Protein AF-A0A200PP79-F1 (afdb_monomer_lite)

Secondary structure (DSSP, 8-state):
-EEEEETTTTEEEEE----EEEEE-TTS-EE--------BPPSSHHHHHHHHHHHHT-HHHHHHHHHHHHHHHHHHHTTSPTT----S-SS-----SSBS-------EE-TTS-EEEE---SEEEEETTEEEE-------TT--GGGG--

InterPro domains:
  IPR005801 ADC synthase [G3DSA:3.60.120.10] (1-102)
  IPR005801 ADC synthase [G3DSA:3.60.120.10] (103-150)
  IPR005801 ADC synthase [SSF56322] (5-150)
  IPR015890 Chorismate-utilising enzyme, C-terminal [PF00425] (10-102)
  IPR015890 Chorismate-utilising enzyme, C-terminal [PF00425] (103-150)
  IPR019999 Anthranilate synthase component I-like [PR00095] (53-66)
  IPR019999 Anthranilate synthase component I-like [PR00095] (67-80)
  IPR019999 Anthranilate synthase component I-like [PTHR11236] (1-103)

Radius of gyration: 17.95 Å; chains: 1; bounding box: 46×33×44 Å

Organism: Macleaya cordata (NCBI:txid56857)

pLDDT: mean 75.06, std 14.21, range [24.73, 91.56]

Structure (mmCIF, N/CA/C/O backbone):
data_AF-A0A200PP79-F1
#
_entry.id   AF-A0A200PP79-F1
#
loop_
_atom_site.group_PDB
_atom_site.id
_atom_site.type_symbol
_atom_site.label_atom_id
_atom_site.label_alt_id
_atom_site.label_comp_id
_atom_site.label_asym_id
_atom_site.label_entity_id
_atom_site.label_seq_id
_atom_site.pdbx_PDB_ins_code
_atom_site.Cartn_x
_atom_site.Cartn_y
_atom_site.Cartn_z
_atom_site.occupancy
_atom_site.B_iso_or_equiv
_atom_site.auth_seq_id
_atom_site.auth_comp_id
_atom_site.auth_asym_id
_atom_site.auth_atom_id
_atom_site.pdbx_PDB_model_num
ATOM 1 N N . MET A 1 1 ? -1.989 12.685 5.104 1.00 63.94 1 MET A N 1
ATOM 2 C CA . MET A 1 1 ? -1.568 13.026 6.479 1.00 63.94 1 MET A CA 1
ATOM 3 C C . MET A 1 1 ? -2.817 13.225 7.320 1.00 63.94 1 MET A C 1
ATOM 5 O O . MET A 1 1 ? -3.717 13.929 6.878 1.00 63.94 1 MET A O 1
ATOM 9 N N . LEU A 1 2 ? -2.884 12.566 8.473 1.00 68.56 2 LEU A N 1
ATOM 10 C CA . LEU A 1 2 ? -4.012 12.539 9.401 1.00 68.56 2 LEU A CA 1
ATOM 11 C C . LEU A 1 2 ? -3.521 12.968 10.786 1.00 68.56 2 LEU A C 1
ATOM 13 O O . LEU A 1 2 ? -2.497 12.473 11.252 1.00 68.56 2 LEU A O 1
ATOM 17 N N . TRP A 1 3 ? -4.276 13.849 11.439 1.00 76.38 3 TRP A N 1
ATOM 18 C CA . TRP A 1 3 ? -4.086 14.228 12.836 1.00 76.38 3 TRP A CA 1
ATOM 19 C C . TRP A 1 3 ? -5.416 14.082 13.573 1.00 76.38 3 TRP A C 1
ATOM 21 O O . TRP A 1 3 ? -6.392 14.745 13.220 1.00 76.38 3 TRP A O 1
ATOM 31 N N . LEU A 1 4 ? -5.459 13.211 14.578 1.00 71.50 4 LEU A N 1
ATOM 32 C CA . LEU A 1 4 ? -6.608 13.025 15.462 1.00 71.50 4 LEU A CA 1
ATOM 33 C C . LEU A 1 4 ? -6.195 13.373 16.887 1.00 71.50 4 LEU A C 1
ATOM 35 O O . LEU A 1 4 ? -5.144 12.935 17.349 1.00 71.50 4 LEU A O 1
ATOM 39 N N . ASN A 1 5 ? -7.026 14.145 17.582 1.00 75.12 5 ASN A N 1
ATOM 40 C CA . ASN A 1 5 ? -6.795 14.511 18.973 1.00 75.12 5 ASN A CA 1
ATOM 41 C C . ASN A 1 5 ? -8.042 14.200 19.805 1.00 75.12 5 ASN A C 1
ATOM 43 O O . ASN A 1 5 ? -9.132 14.704 19.525 1.00 75.12 5 ASN A O 1
ATOM 47 N N . PHE A 1 6 ? -7.855 13.359 20.815 1.00 77.19 6 PHE A N 1
ATOM 48 C CA . PHE A 1 6 ? -8.856 12.917 21.772 1.00 77.19 6 PHE A CA 1
ATOM 49 C C . PHE A 1 6 ? -8.513 13.533 23.133 1.00 77.19 6 PHE A C 1
ATOM 51 O O . PHE A 1 6 ? -7.805 12.954 23.960 1.00 77.19 6 PHE A O 1
ATOM 58 N N . PHE A 1 7 ? -8.970 14.772 23.332 1.00 74.44 7 PHE A N 1
ATOM 59 C CA . PHE A 1 7 ? -8.581 15.604 24.475 1.00 74.44 7 PHE A CA 1
ATOM 60 C C . PHE A 1 7 ? -8.990 15.034 25.838 1.00 74.44 7 PHE A C 1
ATOM 62 O O . PHE A 1 7 ? -8.343 15.343 26.834 1.00 74.44 7 PHE A O 1
ATOM 69 N N . LYS A 1 8 ? -10.065 14.239 25.918 1.00 77.31 8 LYS A N 1
ATOM 70 C CA . LYS A 1 8 ? -10.509 13.652 27.194 1.00 77.31 8 LYS A CA 1
ATOM 71 C C . LYS A 1 8 ? -9.633 12.474 27.613 1.00 77.31 8 LYS A C 1
ATOM 73 O O . LYS A 1 8 ? -9.516 12.195 28.799 1.00 77.31 8 LYS A O 1
ATOM 78 N N . GLU A 1 9 ? -9.025 11.816 26.638 1.00 77.38 9 GLU A N 1
ATOM 79 C CA . GLU A 1 9 ? -8.231 10.604 26.778 1.00 77.38 9 GLU A CA 1
ATOM 80 C C . GLU A 1 9 ? -6.717 10.888 26.750 1.00 77.38 9 GLU A C 1
ATOM 82 O O . GLU A 1 9 ? -5.928 9.953 26.793 1.00 77.38 9 GLU A O 1
ATOM 87 N N . ASN A 1 10 ? -6.288 12.159 26.657 1.00 81.75 10 ASN A N 1
ATOM 88 C CA . ASN A 1 10 ? -4.879 12.550 26.470 1.00 81.75 10 ASN A CA 1
ATOM 89 C C . ASN A 1 10 ? -4.178 11.764 25.342 1.00 81.75 10 ASN A C 1
ATOM 91 O O . ASN A 1 10 ? -3.006 11.397 25.454 1.00 81.75 10 ASN A O 1
ATOM 95 N N . LEU A 1 11 ? -4.907 11.516 24.249 1.00 67.81 11 LEU A N 1
ATOM 96 C CA . LEU A 1 11 ? -4.458 10.717 23.113 1.00 67.81 11 LEU A CA 1
ATOM 97 C C . LEU A 1 11 ? -4.376 11.585 21.854 1.00 67.81 11 LEU A C 1
ATOM 99 O O . LEU A 1 11 ? -5.335 12.252 21.468 1.00 67.81 11 LEU A O 1
ATOM 103 N N . SER A 1 12 ? -3.234 11.555 21.175 1.00 78.75 12 SER A N 1
ATOM 104 C CA . SER A 1 12 ? -3.039 12.175 19.862 1.00 78.75 12 SER A CA 1
ATOM 105 C C . SER A 1 12 ? -2.443 11.170 18.885 1.00 78.75 12 SER A C 1
ATOM 107 O O . SER A 1 12 ? -1.504 10.451 19.213 1.00 78.75 12 SER A O 1
ATOM 109 N N . ILE A 1 13 ? -2.982 11.123 17.671 1.00 70.69 13 ILE A N 1
ATOM 110 C CA . ILE A 1 13 ? -2.538 10.218 16.611 1.00 70.69 13 ILE A CA 1
ATOM 111 C C . ILE A 1 13 ? -2.140 11.059 15.405 1.00 70.69 13 ILE A C 1
ATOM 113 O O . ILE A 1 13 ? -2.965 11.788 14.853 1.00 70.69 13 ILE A O 1
ATOM 117 N N . CYS A 1 14 ? -0.889 10.923 14.973 1.00 78.06 14 CYS A N 1
ATOM 118 C CA . CYS A 1 14 ? -0.383 11.505 13.737 1.00 78.06 14 CYS A CA 1
ATOM 119 C C . CYS A 1 14 ? -0.014 10.377 12.775 1.00 78.06 14 CYS A C 1
ATOM 121 O O . CYS A 1 14 ? 0.878 9.586 13.070 1.00 78.06 14 CYS A O 1
ATOM 123 N N . CYS A 1 15 ? -0.690 10.286 11.632 1.00 72.25 15 CYS A N 1
ATOM 124 C CA . CYS A 1 15 ? -0.473 9.235 10.642 1.00 72.25 15 CYS A CA 1
ATOM 125 C C . CYS A 1 15 ? -0.136 9.840 9.276 1.00 72.25 15 CYS A C 1
ATOM 127 O O . CYS A 1 15 ? -0.850 10.703 8.756 1.00 72.25 15 CYS A O 1
ATOM 129 N N . SER A 1 16 ? 0.944 9.360 8.663 1.00 78.50 16 SER A N 1
ATOM 130 C CA . SER A 1 16 ? 1.304 9.688 7.283 1.00 78.50 16 SER A CA 1
ATOM 131 C C . SER A 1 16 ? 1.390 8.416 6.445 1.00 78.50 16 SER A C 1
ATOM 133 O O . SER A 1 16 ? 2.463 8.008 5.998 1.00 78.50 16 SER A O 1
ATOM 135 N N . SER A 1 17 ? 0.242 7.757 6.279 1.00 75.00 17 SER A N 1
ATOM 136 C CA . SER A 1 17 ? 0.143 6.554 5.459 1.00 75.00 17 SER A CA 1
ATOM 137 C C . SER A 1 17 ? 0.023 6.898 3.974 1.00 75.00 17 SER A C 1
ATOM 139 O O . SER A 1 17 ? -0.899 7.636 3.604 1.00 75.00 17 SER A O 1
ATOM 141 N N . PRO A 1 18 ? 0.917 6.361 3.123 1.00 72.50 18 PRO A N 1
ATOM 142 C CA . PRO A 1 18 ? 0.726 6.409 1.684 1.00 72.50 18 PRO A CA 1
ATOM 143 C C . PRO A 1 18 ? -0.339 5.407 1.215 1.00 72.50 18 PRO A C 1
ATOM 145 O O . PRO A 1 18 ? -1.051 5.643 0.246 1.00 72.50 18 PRO A O 1
ATOM 148 N N . GLU A 1 19 ? -0.531 4.311 1.943 1.00 75.44 19 GLU A N 1
ATOM 149 C CA . GLU A 1 19 ? -1.304 3.176 1.459 1.00 75.44 19 GLU A CA 1
ATOM 150 C C . GLU A 1 19 ? -2.809 3.350 1.707 1.00 75.44 19 GLU A C 1
ATOM 152 O O . GLU A 1 19 ? -3.294 3.425 2.845 1.00 75.44 19 GLU A O 1
ATOM 157 N N . ARG A 1 20 ? -3.575 3.425 0.611 1.00 79.25 20 ARG A N 1
ATOM 158 C CA . ARG A 1 20 ? -5.039 3.360 0.651 1.00 79.25 20 ARG A CA 1
ATOM 159 C C . ARG A 1 20 ? -5.452 1.916 0.905 1.00 79.25 20 ARG A C 1
ATOM 161 O O . ARG A 1 20 ? -5.165 1.038 0.099 1.00 79.25 20 ARG A O 1
ATOM 168 N N . PHE A 1 21 ? -6.193 1.706 1.987 1.00 80.69 21 PHE A N 1
ATOM 169 C CA . PHE A 1 21 ? -6.754 0.408 2.320 1.00 80.69 21 PHE A CA 1
ATOM 170 C C . PHE A 1 21 ? -7.969 0.103 1.442 1.00 80.69 21 PHE A C 1
ATOM 172 O O . PHE A 1 21 ? -7.914 -0.800 0.613 1.00 80.69 21 PHE A O 1
ATOM 179 N N . LEU A 1 22 ? -9.045 0.885 1.573 1.00 81.69 22 LEU A N 1
ATOM 180 C CA . LEU A 1 22 ? -10.283 0.692 0.818 1.00 81.69 22 LEU A CA 1
ATOM 181 C C . LEU A 1 22 ? -10.983 2.024 0.562 1.00 81.69 22 LEU A C 1
ATOM 183 O O . LEU A 1 22 ? -11.078 2.854 1.460 1.00 81.69 22 LEU A O 1
ATOM 187 N N . ARG A 1 23 ? -11.551 2.200 -0.629 1.00 83.06 23 ARG A N 1
ATOM 188 C CA . ARG A 1 23 ? -12.410 3.336 -0.967 1.00 83.06 23 ARG A CA 1
ATOM 189 C C . ARG A 1 23 ? -13.691 2.849 -1.622 1.00 83.06 23 ARG A C 1
ATOM 191 O O . ARG A 1 23 ? -13.625 2.192 -2.650 1.00 83.06 23 ARG A O 1
ATOM 198 N N . LEU A 1 24 ? -14.832 3.226 -1.059 1.00 80.31 24 LEU A N 1
ATOM 199 C CA . LEU A 1 24 ? -16.156 3.045 -1.640 1.00 80.31 24 LEU A CA 1
ATOM 200 C C . LEU A 1 24 ? -16.699 4.403 -2.080 1.00 80.31 24 LEU A C 1
ATOM 202 O O . LEU A 1 24 ? -16.872 5.307 -1.256 1.00 80.31 24 LEU A O 1
ATOM 206 N N . ASP A 1 25 ? -16.952 4.559 -3.375 1.00 82.12 25 ASP A N 1
ATOM 207 C CA . ASP A 1 25 ? -17.524 5.788 -3.919 1.00 82.12 25 ASP A CA 1
ATOM 208 C C . ASP A 1 25 ? -19.062 5.762 -4.006 1.00 82.12 25 ASP A C 1
ATOM 210 O O . ASP A 1 25 ? -19.722 4.776 -3.683 1.00 82.12 25 ASP A O 1
ATOM 214 N N . ARG A 1 26 ? -19.656 6.884 -4.440 1.00 77.88 26 ARG A N 1
ATOM 215 C CA . ARG A 1 26 ? -21.121 7.040 -4.531 1.00 77.88 26 ARG A CA 1
ATOM 216 C C . ARG A 1 26 ? -21.771 6.164 -5.601 1.00 77.88 26 ARG A C 1
ATOM 218 O O . ARG A 1 26 ? -22.988 6.024 -5.586 1.00 77.88 26 ARG A O 1
ATOM 225 N N . SER A 1 27 ? -20.991 5.646 -6.548 1.00 83.19 27 SER A N 1
ATOM 226 C CA . SER A 1 27 ? -21.477 4.730 -7.580 1.00 83.19 27 SER A CA 1
ATOM 227 C C . SER A 1 27 ? -21.484 3.273 -7.113 1.00 83.19 27 SER A C 1
ATOM 229 O O . SER A 1 27 ? -21.962 2.411 -7.842 1.00 83.19 27 SER A O 1
ATOM 231 N N . GLY A 1 28 ? -21.004 3.007 -5.891 1.00 76.44 28 GLY A N 1
ATOM 232 C CA . GLY A 1 28 ? -20.899 1.663 -5.334 1.00 76.44 28 GLY A CA 1
ATOM 233 C C . GLY A 1 28 ? -19.616 0.938 -5.739 1.00 76.44 28 GLY A C 1
ATOM 234 O O . GLY A 1 28 ? -19.499 -0.261 -5.503 1.00 76.44 28 GLY A O 1
ATOM 235 N N . VAL A 1 29 ? -18.645 1.639 -6.336 1.00 82.25 29 VAL A N 1
ATOM 236 C CA . VAL A 1 29 ? -17.366 1.040 -6.728 1.00 82.25 29 VAL A CA 1
ATOM 237 C C . VAL A 1 29 ? -16.431 1.005 -5.524 1.00 82.25 29 VAL A C 1
ATOM 239 O O . VAL A 1 29 ? -16.119 2.044 -4.935 1.00 82.25 29 VAL A O 1
ATOM 242 N N . LEU A 1 30 ? -15.982 -0.204 -5.177 1.00 82.19 30 LEU A N 1
ATOM 243 C CA . LEU A 1 30 ? -15.003 -0.469 -4.128 1.00 82.19 30 LEU A CA 1
ATOM 244 C C . LEU A 1 30 ? -13.606 -0.650 -4.744 1.00 82.19 30 LEU A C 1
ATOM 246 O O . LEU A 1 30 ? -13.401 -1.517 -5.590 1.00 82.19 30 LEU A O 1
ATOM 250 N N . GLU A 1 31 ? -12.639 0.156 -4.310 1.00 85.62 31 GLU A N 1
ATOM 251 C CA . GLU A 1 31 ? -11.244 0.125 -4.761 1.00 85.62 31 GLU A CA 1
ATOM 252 C C . GLU A 1 31 ? -10.300 -0.167 -3.584 1.00 85.62 31 GLU A C 1
ATOM 254 O O . GLU A 1 31 ? -10.419 0.445 -2.523 1.00 85.62 31 GLU A O 1
ATOM 259 N N . ALA A 1 32 ? -9.315 -1.040 -3.803 1.00 84.44 32 ALA A N 1
ATOM 260 C CA . ALA A 1 32 ? -8.145 -1.223 -2.943 1.00 84.44 32 ALA A CA 1
ATOM 261 C C . ALA A 1 32 ? -6.871 -0.950 -3.756 1.00 84.44 32 ALA A C 1
ATOM 263 O O . ALA A 1 32 ? -6.827 -1.249 -4.952 1.00 84.44 32 ALA A O 1
ATOM 264 N N . LYS A 1 33 ? -5.832 -0.396 -3.123 1.00 84.69 33 LYS A N 1
ATOM 265 C CA . LYS A 1 33 ? -4.533 -0.149 -3.768 1.00 84.69 33 LYS A CA 1
ATOM 266 C C . LYS A 1 33 ? -3.392 -0.617 -2.861 1.00 84.69 33 LYS A C 1
ATOM 268 O O . LYS A 1 33 ? -2.783 0.223 -2.197 1.00 84.69 33 LYS A O 1
ATOM 273 N N . PRO A 1 34 ? -3.130 -1.937 -2.798 1.00 82.00 34 PRO A N 1
ATOM 274 C CA . PRO A 1 34 ? -2.023 -2.450 -2.003 1.00 82.00 34 PRO A CA 1
ATOM 275 C C . PRO A 1 34 ? -0.690 -1.936 -2.547 1.00 82.00 34 PRO A C 1
ATOM 277 O O . PRO A 1 34 ? -0.498 -1.868 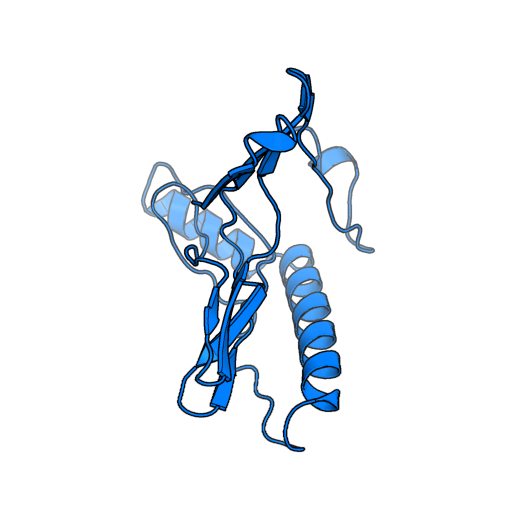-3.762 1.00 82.00 34 PRO A O 1
ATOM 280 N N . ILE A 1 35 ? 0.241 -1.618 -1.650 1.00 83.00 35 ILE A N 1
ATOM 281 C CA . ILE A 1 35 ? 1.586 -1.162 -2.010 1.00 83.00 35 ILE A CA 1
ATOM 282 C C . ILE A 1 35 ? 2.602 -2.197 -1.525 1.00 83.00 35 ILE A C 1
ATOM 284 O O . ILE A 1 35 ? 2.719 -2.472 -0.330 1.00 83.00 35 ILE A O 1
ATOM 288 N N . LYS A 1 36 ? 3.372 -2.762 -2.460 1.00 82.94 36 LYS A N 1
ATOM 289 C CA . LYS A 1 36 ? 4.531 -3.616 -2.171 1.00 82.94 36 LYS A CA 1
ATOM 290 C C . LYS A 1 36 ? 5.653 -3.360 -3.157 1.00 82.94 36 LYS A C 1
ATOM 292 O O . LYS A 1 36 ? 5.386 -3.130 -4.332 1.00 82.94 36 LYS A O 1
ATOM 297 N N . GLY A 1 37 ? 6.875 -3.393 -2.632 1.00 78.12 37 GLY A N 1
ATOM 298 C CA . GLY A 1 37 ? 8.054 -2.858 -3.290 1.00 78.12 37 GLY A CA 1
ATOM 299 C C . GLY A 1 37 ? 8.134 -1.338 -3.155 1.00 78.12 37 GLY A C 1
ATOM 300 O O . GLY A 1 37 ? 7.191 -0.607 -3.450 1.00 78.12 37 GLY A O 1
ATOM 301 N N . THR A 1 38 ? 9.250 -0.833 -2.641 1.00 82.50 38 THR A N 1
ATOM 302 C CA . THR A 1 38 ? 9.517 0.607 -2.552 1.00 82.50 38 THR A CA 1
ATOM 303 C C . THR A 1 38 ? 11.002 0.825 -2.758 1.00 82.50 38 THR A C 1
ATOM 305 O O . TH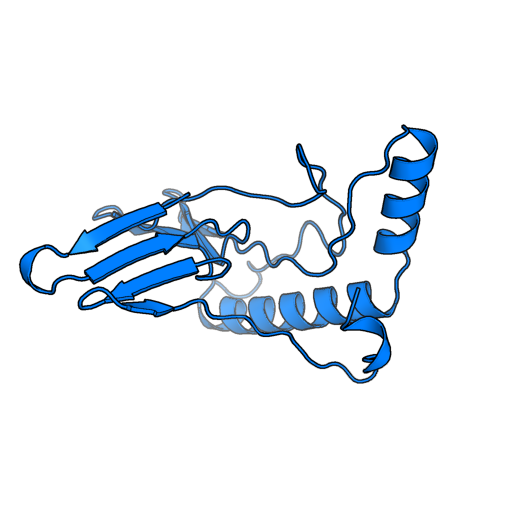R A 1 38 ? 11.814 0.198 -2.085 1.00 82.50 38 THR A O 1
ATOM 308 N N . ILE A 1 39 ? 11.348 1.730 -3.667 1.00 83.00 39 ILE A N 1
ATOM 309 C CA . ILE A 1 39 ? 12.728 2.131 -3.923 1.00 83.00 39 ILE A CA 1
ATOM 310 C C . ILE A 1 39 ? 12.824 3.658 -3.881 1.00 83.00 39 ILE A C 1
ATOM 312 O O . ILE A 1 39 ? 11.862 4.359 -4.218 1.00 83.00 39 ILE A O 1
ATOM 316 N N . ALA A 1 40 ? 13.955 4.175 -3.400 1.00 84.38 40 ALA A N 1
ATOM 317 C CA . ALA A 1 40 ? 14.214 5.611 -3.386 1.00 84.38 40 ALA A CA 1
ATOM 318 C C . ALA A 1 40 ? 14.279 6.166 -4.819 1.00 84.38 40 ALA A C 1
ATOM 320 O O . ALA A 1 40 ? 14.605 5.438 -5.756 1.00 84.38 40 ALA A O 1
ATOM 321 N N . CYS A 1 41 ? 13.971 7.453 -4.992 1.00 84.69 41 CYS A N 1
ATOM 322 C CA . CYS A 1 41 ? 14.194 8.119 -6.276 1.00 84.69 41 CYS A CA 1
ATOM 323 C C . CYS A 1 41 ? 15.697 8.306 -6.521 1.00 84.69 41 CYS A C 1
ATOM 325 O O . CYS A 1 41 ? 16.450 8.581 -5.583 1.00 84.69 41 CYS A O 1
ATOM 327 N N . GLY A 1 42 ? 16.116 8.203 -7.782 1.00 83.06 42 GLY A N 1
ATOM 328 C CA . GLY A 1 42 ? 17.500 8.470 -8.174 1.00 83.06 42 GLY A CA 1
ATOM 329 C C . GLY A 1 42 ? 17.846 9.956 -8.077 1.00 83.06 42 GLY A C 1
ATOM 330 O O . GLY A 1 42 ? 16.987 10.824 -8.243 1.00 83.06 42 GLY A O 1
ATOM 331 N N . SER A 1 43 ? 19.123 10.270 -7.858 1.00 86.75 43 SER A N 1
ATOM 332 C CA . SER A 1 43 ? 19.621 11.654 -7.867 1.00 86.75 43 SER A CA 1
ATOM 333 C C . SER A 1 43 ? 19.707 12.222 -9.287 1.00 86.75 43 SER A C 1
ATOM 335 O O . SER A 1 43 ? 19.752 13.438 -9.482 1.00 86.75 43 SER A O 1
ATOM 337 N N . THR A 1 44 ? 19.731 11.347 -10.295 1.00 90.94 44 THR A N 1
ATOM 338 C CA . THR A 1 44 ? 19.727 11.698 -11.720 1.00 90.94 44 THR A CA 1
ATOM 339 C C . THR A 1 44 ? 18.613 10.962 -12.459 1.00 90.94 44 THR A C 1
ATOM 341 O O . THR A 1 44 ? 18.182 9.896 -12.032 1.00 90.94 44 THR A O 1
ATOM 344 N N . SER A 1 45 ? 18.176 11.487 -13.609 1.00 89.00 45 SER A N 1
ATOM 345 C CA . SER A 1 45 ? 17.150 10.828 -14.437 1.00 89.00 45 SER A CA 1
ATOM 346 C C . SER A 1 45 ? 17.538 9.404 -14.850 1.00 89.00 45 SER A C 1
ATOM 348 O O . SER A 1 45 ? 16.676 8.540 -14.933 1.00 89.00 45 SER A O 1
ATOM 350 N N . VAL A 1 46 ? 18.827 9.164 -15.109 1.00 91.56 46 VAL A N 1
ATOM 351 C CA . VAL A 1 46 ? 19.334 7.849 -15.532 1.00 91.56 46 VAL A CA 1
ATOM 352 C C . VAL A 1 46 ? 19.303 6.860 -14.371 1.00 91.56 46 VAL A C 1
ATOM 354 O O . VAL A 1 46 ? 18.859 5.728 -14.526 1.00 91.56 46 VAL A O 1
ATOM 357 N N . GLU A 1 47 ? 19.750 7.300 -13.197 1.00 89.75 47 GLU A N 1
ATOM 358 C CA . GLU A 1 47 ? 19.700 6.500 -11.974 1.00 89.75 47 GLU A CA 1
ATOM 359 C C . GLU A 1 47 ? 18.251 6.194 -11.568 1.00 89.75 47 GLU A C 1
ATOM 361 O O . GLU A 1 47 ? 17.939 5.066 -11.204 1.00 89.75 47 GLU A O 1
ATOM 366 N N . ASP A 1 48 ? 17.342 7.163 -11.699 1.00 87.81 48 ASP A N 1
ATOM 367 C CA . ASP A 1 48 ? 15.923 6.981 -11.385 1.00 87.81 48 ASP A CA 1
ATOM 368 C C . ASP A 1 48 ? 15.261 5.918 -12.275 1.00 87.81 48 ASP A C 1
ATOM 370 O O . ASP A 1 48 ? 14.517 5.067 -11.788 1.00 87.81 48 ASP A O 1
ATOM 374 N N . GLU A 1 49 ? 15.566 5.920 -13.577 1.00 88.38 49 GLU A N 1
ATOM 375 C CA . GLU A 1 49 ? 15.100 4.884 -14.505 1.00 88.38 49 GLU A CA 1
ATOM 376 C C . GLU A 1 49 ? 15.678 3.504 -14.171 1.00 88.38 49 GLU A C 1
ATOM 378 O O . GLU A 1 49 ? 14.951 2.509 -14.206 1.00 88.38 49 GLU A O 1
ATOM 383 N N . GLN A 1 50 ? 16.956 3.431 -13.791 1.00 89.50 50 GLN A N 1
ATOM 384 C CA . GLN A 1 50 ? 17.585 2.176 -13.372 1.00 89.50 50 GLN A CA 1
ATOM 385 C C . GLN A 1 50 ? 16.937 1.607 -12.107 1.00 89.50 50 GLN A C 1
ATOM 387 O O . GLN A 1 50 ? 16.624 0.417 -12.070 1.00 89.50 50 GLN A O 1
ATOM 392 N N . LEU A 1 51 ? 16.673 2.446 -11.102 1.00 87.56 51 LEU A N 1
ATOM 393 C CA . LEU A 1 51 ? 16.014 2.040 -9.859 1.00 87.56 51 LEU A CA 1
ATOM 394 C C . LEU A 1 51 ? 14.572 1.575 -10.110 1.00 87.56 51 LEU A C 1
ATOM 396 O O . LEU A 1 51 ? 14.142 0.561 -9.557 1.00 87.56 51 LEU A O 1
ATOM 400 N N . LYS A 1 52 ? 13.830 2.245 -11.001 1.00 86.50 52 LYS A N 1
ATOM 401 C CA . LYS A 1 52 ? 12.490 1.790 -11.416 1.00 86.50 52 LYS A CA 1
ATOM 402 C C . LYS A 1 52 ? 12.527 0.420 -12.077 1.00 86.50 52 LYS A C 1
ATOM 404 O O . LYS A 1 52 ? 11.727 -0.437 -11.714 1.00 86.50 52 LYS A O 1
ATOM 409 N N . LEU A 1 53 ? 13.450 0.204 -13.015 1.00 87.25 53 LEU A N 1
ATOM 410 C CA . LEU A 1 53 ? 13.611 -1.088 -13.686 1.00 87.25 53 LEU A CA 1
ATOM 411 C C . LEU A 1 53 ? 14.025 -2.181 -12.699 1.00 87.25 53 LEU A C 1
ATOM 413 O O . LEU A 1 53 ? 13.500 -3.291 -12.763 1.00 87.25 53 LEU A O 1
ATOM 417 N N . GLN A 1 54 ? 14.912 -1.865 -11.754 1.00 88.50 54 GLN A N 1
ATOM 418 C CA . GLN A 1 54 ? 15.301 -2.785 -10.690 1.00 88.50 54 GLN A CA 1
ATOM 419 C C . GLN A 1 54 ? 14.090 -3.213 -9.856 1.00 88.50 54 GLN A C 1
ATOM 421 O O . GLN A 1 54 ? 13.896 -4.408 -9.642 1.00 88.50 54 GLN A O 1
ATOM 426 N N . LEU A 1 55 ? 13.256 -2.262 -9.423 1.00 87.44 55 LEU A N 1
ATOM 427 C CA . LEU A 1 55 ? 12.042 -2.567 -8.668 1.00 87.44 55 LEU A CA 1
ATOM 428 C C . LEU A 1 55 ? 11.044 -3.375 -9.507 1.00 87.44 55 LEU A C 1
ATOM 430 O O . LEU A 1 55 ? 10.488 -4.362 -9.034 1.00 87.44 55 LEU A O 1
ATOM 434 N N . GLN A 1 56 ? 10.853 -2.989 -10.769 1.00 87.50 56 GLN A N 1
ATOM 435 C CA . GLN A 1 56 ? 9.926 -3.650 -11.683 1.00 87.50 56 GLN A CA 1
ATOM 436 C C . GLN A 1 56 ? 10.311 -5.109 -11.959 1.00 87.50 56 GLN A C 1
ATOM 438 O O . GLN A 1 56 ? 9.423 -5.936 -12.152 1.00 87.50 56 GLN A O 1
ATOM 443 N N . HIS A 1 57 ? 11.607 -5.432 -11.979 1.00 87.88 57 HIS A N 1
ATOM 444 C CA . HIS A 1 57 ? 12.127 -6.774 -12.261 1.00 87.88 57 HIS A CA 1
ATOM 445 C C . HIS A 1 57 ? 12.546 -7.563 -11.012 1.00 87.88 57 HIS A C 1
ATOM 447 O O . HIS 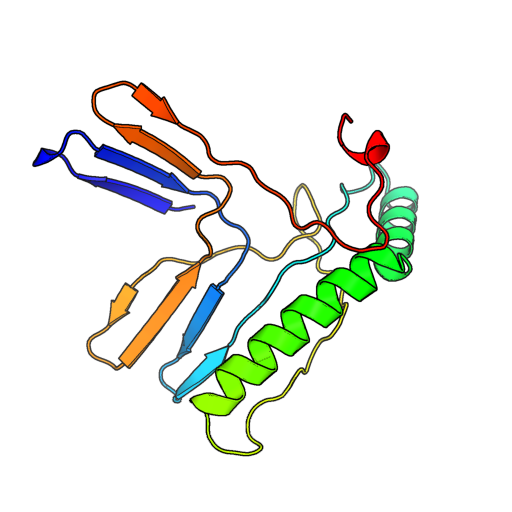A 1 57 ? 13.069 -8.670 -11.136 1.00 87.88 57 HIS A O 1
ATOM 453 N N . SER A 1 58 ? 12.312 -7.029 -9.813 1.00 88.56 58 SER A N 1
ATOM 454 C CA . SER A 1 58 ? 12.598 -7.734 -8.566 1.00 88.56 58 SER A CA 1
ATOM 455 C C . SER A 1 58 ? 11.601 -8.873 -8.349 1.00 88.56 58 SER A C 1
ATOM 457 O O . SER A 1 58 ? 10.427 -8.644 -8.061 1.00 88.56 58 SER A O 1
ATOM 459 N N . GLU A 1 59 ? 12.073 -10.120 -8.441 1.00 88.31 59 GLU A N 1
ATOM 460 C CA . GLU A 1 59 ? 11.242 -11.312 -8.202 1.00 88.31 59 GLU A CA 1
ATOM 461 C C . GLU A 1 59 ? 10.620 -11.311 -6.798 1.00 88.31 59 GLU A C 1
ATOM 463 O O . GLU A 1 59 ? 9.476 -11.727 -6.618 1.00 88.31 59 GLU A O 1
ATOM 468 N N . LYS A 1 60 ? 11.357 -10.807 -5.799 1.00 85.25 60 LYS A N 1
ATOM 469 C CA . LYS A 1 60 ? 10.881 -10.679 -4.418 1.00 85.25 60 LYS A CA 1
ATOM 470 C C . LYS A 1 60 ? 9.707 -9.705 -4.331 1.00 85.25 60 LYS A C 1
ATOM 472 O O . LYS A 1 60 ? 8.663 -10.066 -3.793 1.00 85.25 60 LYS A O 1
ATOM 477 N N . ASP A 1 61 ? 9.857 -8.503 -4.886 1.00 85.25 61 ASP A N 1
ATOM 478 C CA . ASP A 1 61 ? 8.819 -7.468 -4.819 1.00 85.25 61 ASP A CA 1
ATOM 479 C C . ASP A 1 61 ? 7.588 -7.844 -5.652 1.00 85.25 61 ASP A C 1
ATOM 481 O O . ASP A 1 61 ? 6.455 -7.640 -5.212 1.00 85.25 61 ASP A O 1
ATOM 485 N N . GLN A 1 62 ? 7.789 -8.474 -6.814 1.00 85.50 62 GLN A N 1
ATOM 486 C CA . GLN A 1 62 ? 6.702 -9.039 -7.614 1.00 85.50 62 GLN A CA 1
ATOM 487 C C . GLN A 1 62 ? 5.940 -10.123 -6.841 1.00 85.50 62 GLN A C 1
ATOM 489 O O . GLN A 1 62 ? 4.708 -10.102 -6.818 1.00 85.50 62 GLN A O 1
ATOM 494 N N . ALA A 1 63 ? 6.643 -11.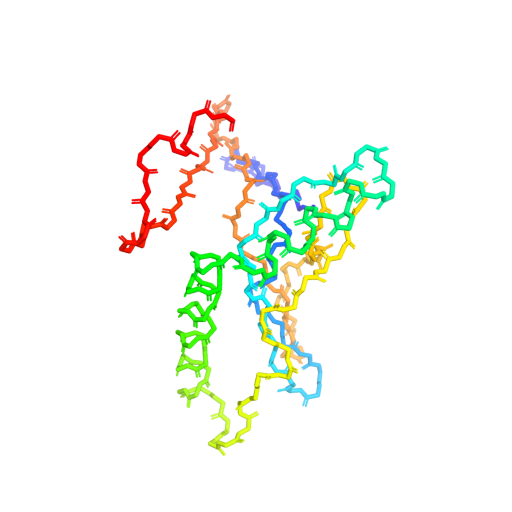045 -6.174 1.00 82.69 63 ALA A N 1
ATOM 495 C CA . ALA A 1 63 ? 6.012 -12.093 -5.375 1.00 82.69 63 ALA A CA 1
ATOM 496 C C . ALA A 1 63 ? 5.218 -11.517 -4.191 1.00 82.69 63 ALA A C 1
ATOM 498 O O . ALA A 1 63 ? 4.090 -11.942 -3.938 1.00 82.69 63 ALA A O 1
ATOM 499 N N . GLU A 1 64 ? 5.766 -10.520 -3.493 1.00 83.06 64 GLU A N 1
ATOM 500 C CA . GLU A 1 64 ? 5.067 -9.822 -2.410 1.00 83.06 64 GLU A CA 1
ATOM 501 C C . GLU A 1 64 ? 3.819 -9.079 -2.906 1.00 83.06 64 GLU A C 1
ATOM 503 O O . GLU A 1 64 ? 2.760 -9.174 -2.279 1.00 83.06 64 GLU A O 1
ATOM 508 N N . ASN A 1 65 ? 3.923 -8.368 -4.035 1.00 87.88 65 ASN A N 1
ATOM 509 C CA . ASN A 1 65 ? 2.801 -7.656 -4.644 1.00 87.88 65 ASN A CA 1
ATOM 510 C C . ASN A 1 65 ? 1.696 -8.623 -5.085 1.00 87.88 65 ASN A C 1
ATOM 512 O O . ASN A 1 65 ? 0.529 -8.411 -4.759 1.00 87.88 65 ASN A O 1
ATOM 516 N N . LEU A 1 66 ? 2.059 -9.717 -5.756 1.00 83.81 66 LEU A N 1
ATOM 517 C CA . LEU A 1 66 ? 1.102 -10.731 -6.188 1.00 83.81 66 LEU A CA 1
ATOM 518 C C . LEU A 1 66 ? 0.372 -11.355 -4.997 1.00 83.81 66 LEU A C 1
ATOM 520 O O . LEU A 1 66 ? -0.853 -11.434 -5.003 1.00 83.81 66 LEU A O 1
ATOM 524 N N . MET A 1 67 ? 1.110 -11.731 -3.949 1.00 85.00 67 MET A N 1
ATOM 525 C CA . MET A 1 67 ? 0.538 -12.347 -2.752 1.00 85.00 67 MET A CA 1
ATOM 526 C C . MET A 1 67 ? -0.521 -11.452 -2.095 1.00 85.00 67 MET A C 1
ATOM 528 O O . MET A 1 67 ? -1.599 -11.932 -1.738 1.00 85.00 67 MET A O 1
ATOM 532 N N . ILE A 1 68 ? -0.238 -10.153 -1.929 1.00 81.75 68 ILE A N 1
ATOM 533 C CA . ILE A 1 68 ? -1.191 -9.240 -1.285 1.00 81.75 68 ILE A CA 1
ATOM 534 C C . ILE A 1 68 ? -2.384 -8.918 -2.194 1.00 81.75 68 ILE A C 1
ATOM 536 O O . ILE A 1 68 ? -3.511 -8.812 -1.708 1.00 81.75 68 ILE A O 1
ATOM 540 N N . VAL A 1 69 ? -2.167 -8.817 -3.510 1.00 83.94 69 VAL A N 1
ATOM 541 C CA . VAL A 1 69 ? -3.243 -8.617 -4.490 1.00 83.94 69 VAL A CA 1
ATOM 542 C C . VAL A 1 69 ? -4.186 -9.817 -4.510 1.00 83.94 69 VAL A C 1
ATOM 544 O O . VAL A 1 69 ? -5.402 -9.628 -4.492 1.00 83.94 69 VAL A O 1
ATOM 547 N N . ASP A 1 70 ? -3.656 -11.040 -4.491 1.00 85.31 70 ASP A N 1
ATOM 548 C CA . ASP A 1 70 ? -4.469 -12.257 -4.464 1.00 85.31 70 ASP A CA 1
ATOM 549 C C . ASP A 1 70 ? -5.281 -12.377 -3.170 1.00 85.31 70 ASP A C 1
ATOM 551 O O . ASP A 1 70 ? -6.467 -12.721 -3.218 1.00 85.31 70 ASP A O 1
ATOM 555 N N . LEU A 1 71 ? -4.688 -12.032 -2.021 1.00 85.50 71 LEU A N 1
ATOM 556 C CA . LEU A 1 71 ? -5.396 -12.006 -0.738 1.00 85.50 71 LEU A CA 1
ATOM 557 C C . LEU A 1 71 ? -6.568 -11.018 -0.772 1.00 85.50 71 LEU A C 1
ATOM 559 O O . LEU A 1 71 ? -7.699 -11.388 -0.453 1.00 85.50 71 LEU A O 1
ATOM 563 N N . LEU A 1 72 ? -6.324 -9.789 -1.233 1.00 82.44 72 LEU A N 1
ATOM 564 C CA . LEU A 1 72 ? -7.369 -8.773 -1.347 1.00 82.44 72 LEU A CA 1
ATOM 565 C C . LEU A 1 72 ? -8.445 -9.167 -2.357 1.00 82.44 72 LEU A C 1
ATOM 567 O O . LEU A 1 72 ? -9.630 -8.995 -2.084 1.00 82.44 72 LEU A O 1
ATOM 571 N N . ARG A 1 73 ? -8.070 -9.740 -3.504 1.00 83.81 73 ARG A N 1
ATOM 572 C CA . ARG A 1 73 ? -9.031 -10.232 -4.497 1.00 83.81 73 ARG A CA 1
ATOM 573 C C . ARG A 1 73 ? -9.938 -11.309 -3.905 1.00 83.81 73 ARG A C 1
ATOM 575 O O . ARG A 1 73 ? -11.143 -11.279 -4.150 1.00 83.81 73 ARG A O 1
ATOM 582 N N . ASN A 1 74 ? -9.379 -12.250 -3.146 1.00 80.44 74 ASN A N 1
ATOM 583 C CA . ASN A 1 74 ? -10.156 -13.281 -2.463 1.00 80.44 74 ASN A CA 1
ATOM 584 C C . ASN A 1 74 ? -11.134 -12.671 -1.449 1.00 80.44 74 ASN A C 1
ATOM 586 O O . ASN A 1 74 ? -12.305 -13.047 -1.430 1.00 80.44 74 ASN A O 1
ATOM 590 N N . ASP A 1 75 ? -10.676 -11.718 -0.639 1.00 79.19 75 ASP A N 1
ATOM 591 C CA . ASP A 1 75 ? -11.511 -11.088 0.383 1.00 79.19 75 ASP A CA 1
ATOM 592 C C . ASP A 1 75 ? -12.633 -10.247 -0.238 1.00 79.19 75 ASP A C 1
ATOM 594 O O . ASP A 1 75 ? -13.795 -10.387 0.147 1.00 79.19 75 ASP A O 1
ATOM 598 N N . LEU A 1 76 ? -12.323 -9.456 -1.270 1.00 78.44 76 LEU A N 1
ATOM 599 C CA . LEU A 1 76 ? -13.316 -8.696 -2.031 1.00 78.44 76 LEU A CA 1
ATOM 600 C C . LEU A 1 76 ? -14.304 -9.613 -2.762 1.00 78.44 76 LEU A C 1
ATOM 602 O O . LEU A 1 76 ? -15.495 -9.318 -2.810 1.00 78.44 76 LEU A O 1
ATOM 606 N N . GLY A 1 77 ? -13.855 -10.763 -3.269 1.00 80.00 77 GLY A N 1
ATOM 607 C CA . GLY A 1 77 ? -14.719 -11.748 -3.923 1.00 80.00 77 GLY A CA 1
ATOM 608 C C . GLY A 1 77 ? -15.800 -12.347 -3.014 1.00 80.00 77 GLY A C 1
ATOM 609 O O . GLY A 1 77 ? -16.783 -12.880 -3.522 1.00 80.00 77 GLY A O 1
ATOM 610 N N . ARG A 1 78 ? -15.652 -12.252 -1.684 1.00 76.50 78 ARG A N 1
ATOM 611 C CA . ARG A 1 78 ? -16.667 -12.702 -0.713 1.00 76.50 78 ARG A CA 1
ATOM 612 C C . ARG A 1 78 ? -17.778 -11.680 -0.477 1.00 76.50 78 ARG A C 1
ATOM 614 O O . ARG A 1 78 ? -18.835 -12.061 0.016 1.00 76.50 78 ARG A O 1
ATOM 621 N N . VAL A 1 79 ? -17.527 -10.404 -0.771 1.00 80.12 79 VAL A N 1
ATOM 622 C CA . VAL A 1 79 ? -18.426 -9.285 -0.429 1.00 80.12 79 VAL A CA 1
ATOM 623 C C . VAL A 1 79 ? -18.930 -8.504 -1.647 1.00 80.12 79 VAL A C 1
ATOM 625 O O . VAL A 1 79 ? -19.943 -7.821 -1.537 1.00 80.12 79 VAL A O 1
ATOM 628 N N . CYS A 1 80 ? -18.261 -8.612 -2.797 1.00 75.88 80 CYS A N 1
ATOM 629 C CA . CYS A 1 80 ? -18.663 -7.994 -4.062 1.00 75.88 80 CYS A CA 1
ATOM 630 C C . CYS A 1 80 ? -19.474 -8.955 -4.944 1.00 75.88 80 CYS A C 1
ATOM 632 O O . CYS A 1 80 ? -19.472 -10.171 -4.746 1.00 75.88 80 CYS A O 1
ATOM 634 N N . GLU A 1 81 ? -20.139 -8.412 -5.968 1.00 80.25 81 GLU A N 1
ATOM 635 C CA . GLU A 1 81 ? -20.877 -9.219 -6.943 1.00 80.25 81 GLU A CA 1
ATOM 636 C C . GLU A 1 81 ? -19.948 -10.230 -7.649 1.00 80.25 81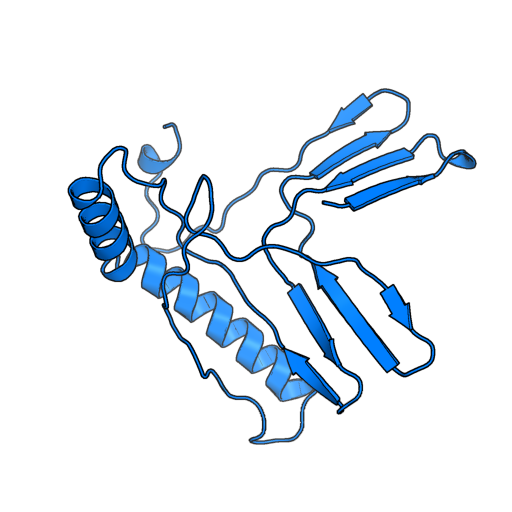 GLU A C 1
ATOM 638 O O . GLU A 1 81 ? -18.854 -9.856 -8.097 1.00 80.25 81 GLU A O 1
ATOM 643 N N . PRO A 1 82 ? -20.351 -11.506 -7.794 1.00 83.06 82 PRO A N 1
ATOM 644 C CA . PRO A 1 82 ? -19.541 -12.505 -8.480 1.00 83.06 82 PRO A CA 1
ATOM 645 C C . PRO A 1 82 ? -19.127 -12.056 -9.887 1.00 83.06 82 PRO A C 1
ATOM 647 O O . PRO A 1 82 ? -19.961 -11.700 -10.713 1.00 83.06 82 PRO A O 1
ATOM 650 N N . GLY A 1 83 ? -17.822 -12.093 -10.163 1.00 85.56 83 GLY A N 1
ATOM 651 C CA . GLY A 1 83 ? -17.257 -11.700 -11.457 1.00 85.56 83 GLY A CA 1
ATOM 652 C C . GLY A 1 83 ? -16.982 -10.203 -11.634 1.00 85.56 83 GLY A C 1
ATOM 653 O O . GLY A 1 83 ? -16.394 -9.847 -12.647 1.00 85.56 83 GLY A O 1
ATOM 654 N N . SER A 1 84 ? -17.330 -9.350 -10.663 1.00 83.38 84 SER A N 1
ATOM 655 C CA . SER A 1 84 ? -17.079 -7.895 -10.726 1.00 83.38 84 SER A CA 1
ATOM 656 C C . SER A 1 84 ? -15.689 -7.463 -10.231 1.00 83.38 84 SER A C 1
ATOM 658 O O . SER A 1 84 ? -15.269 -6.328 -10.456 1.00 83.38 84 SER A O 1
ATOM 660 N N . VAL A 1 85 ? -14.956 -8.348 -9.544 1.00 86.75 85 VAL A N 1
ATOM 661 C CA . VAL A 1 85 ? -13.621 -8.044 -9.004 1.00 86.75 85 VAL A CA 1
ATOM 662 C C . VAL A 1 85 ? -12.563 -8.192 -10.098 1.00 86.75 85 VAL A C 1
ATOM 664 O O . VAL A 1 85 ? -12.334 -9.289 -10.616 1.00 86.75 85 VAL A O 1
ATOM 667 N N . HIS A 1 86 ? -11.870 -7.095 -10.403 1.00 89.69 86 HIS A N 1
ATOM 668 C CA . HIS A 1 86 ? -10.839 -7.026 -11.438 1.00 89.69 86 HIS A CA 1
ATOM 669 C C . HIS A 1 86 ? -9.558 -6.367 -10.915 1.00 89.69 86 HIS A C 1
ATOM 671 O O . HIS A 1 86 ? -9.608 -5.490 -10.057 1.00 89.69 86 HIS A O 1
ATOM 677 N N . VAL A 1 87 ? -8.410 -6.765 -11.473 1.00 89.38 87 VAL A N 1
ATOM 678 C CA . VAL A 1 87 ? -7.089 -6.191 -11.169 1.00 89.38 87 VAL A CA 1
ATOM 679 C C . VAL A 1 87 ? -6.582 -5.480 -12.430 1.00 89.38 87 VAL A C 1
ATOM 681 O O . VAL A 1 87 ? -5.937 -6.110 -13.265 1.00 89.38 87 VAL A O 1
ATOM 684 N N . PRO A 1 88 ? -6.925 -4.195 -12.639 1.00 85.56 88 PRO A N 1
ATOM 685 C CA . PRO A 1 88 ? -6.601 -3.490 -13.882 1.00 85.56 88 PRO A CA 1
ATOM 686 C C . PRO A 1 88 ? -5.115 -3.128 -14.007 1.00 85.56 88 PRO A C 1
ATOM 688 O O . PRO A 1 88 ? -4.629 -2.946 -15.117 1.00 85.56 88 PRO A O 1
ATOM 691 N N . ARG A 1 89 ? -4.411 -2.998 -12.877 1.00 83.44 89 ARG A N 1
ATOM 692 C CA . ARG A 1 89 ? -2.976 -2.707 -12.792 1.00 83.44 89 ARG A CA 1
ATOM 693 C C . ARG A 1 89 ? -2.358 -3.681 -11.796 1.00 83.44 89 ARG A C 1
ATOM 695 O O . ARG A 1 89 ? -2.805 -3.733 -10.652 1.00 83.44 89 ARG A O 1
ATOM 702 N N . LEU A 1 90 ? -1.374 -4.457 -12.236 1.00 81.38 90 LEU A N 1
ATOM 703 C CA . LEU A 1 90 ? -0.640 -5.429 -11.424 1.00 81.38 90 LEU A CA 1
ATOM 704 C C . LEU A 1 90 ? 0.853 -5.137 -11.577 1.00 81.38 90 LEU A C 1
ATOM 706 O O . LEU A 1 90 ? 1.320 -5.017 -12.707 1.00 81.38 90 LEU A O 1
ATOM 710 N N . MET A 1 91 ? 1.580 -5.033 -10.457 1.00 80.69 91 MET A N 1
ATOM 711 C CA . MET A 1 91 ? 3.029 -4.767 -10.437 1.00 80.69 91 MET A CA 1
ATOM 712 C C . MET A 1 91 ? 3.450 -3.481 -11.184 1.00 80.69 91 MET A C 1
ATOM 714 O O . MET A 1 91 ? 4.539 -3.409 -11.751 1.00 80.69 91 MET A O 1
ATOM 718 N N . GLU A 1 92 ? 2.590 -2.459 -11.210 1.00 80.56 92 GLU A N 1
ATOM 719 C CA . GLU A 1 92 ? 2.898 -1.173 -11.846 1.00 80.56 92 GLU A CA 1
ATOM 720 C C . GLU A 1 92 ? 3.643 -0.245 -10.874 1.00 80.56 92 GLU A C 1
ATOM 722 O O . GLU A 1 92 ? 3.229 -0.075 -9.726 1.00 80.56 92 GLU A O 1
ATOM 727 N N . VAL A 1 93 ? 4.744 0.358 -11.334 1.00 78.81 93 VAL A N 1
ATOM 728 C CA . VAL A 1 93 ? 5.555 1.295 -10.541 1.00 78.81 93 VAL A CA 1
ATOM 729 C C . VAL A 1 93 ? 4.982 2.711 -10.670 1.00 78.81 93 VAL A C 1
ATOM 731 O O . VAL A 1 93 ? 4.917 3.255 -11.769 1.00 78.81 93 VAL A O 1
ATOM 734 N N . GLU A 1 94 ? 4.607 3.340 -9.551 1.00 77.94 94 GLU A N 1
ATOM 735 C CA . GLU A 1 94 ? 4.016 4.691 -9.521 1.00 77.94 94 GLU A CA 1
ATOM 736 C C . GLU A 1 94 ? 4.937 5.712 -8.819 1.00 77.94 94 GLU A C 1
ATOM 738 O O . GLU A 1 94 ? 5.386 5.475 -7.701 1.00 77.94 94 GLU A O 1
ATOM 743 N N . SER A 1 95 ? 5.186 6.878 -9.436 1.00 66.62 95 SER A N 1
ATOM 744 C CA . SER A 1 95 ? 6.222 7.852 -9.023 1.00 66.62 95 SER A CA 1
ATOM 745 C C . SER A 1 95 ? 5.762 9.054 -8.174 1.00 66.62 95 SER A C 1
ATOM 747 O O . SER A 1 95 ? 4.752 9.666 -8.513 1.00 66.62 95 SER A O 1
ATOM 749 N N . TYR A 1 96 ? 6.499 9.428 -7.101 1.00 64.56 96 TYR A N 1
ATOM 750 C CA . TYR A 1 96 ? 6.165 10.516 -6.142 1.00 64.56 96 TYR A CA 1
ATOM 751 C C . TYR A 1 96 ? 7.380 11.384 -5.758 1.00 64.56 96 TYR A C 1
ATOM 753 O O . TYR A 1 96 ? 8.516 11.097 -6.115 1.00 64.56 96 TYR A O 1
ATOM 761 N N . ALA A 1 97 ? 7.127 12.503 -5.065 1.00 48.41 97 ALA A N 1
ATOM 762 C CA . ALA A 1 97 ? 8.063 13.629 -4.932 1.00 48.41 97 ALA A CA 1
ATOM 763 C C . ALA A 1 97 ? 9.407 13.335 -4.224 1.00 48.41 97 ALA A C 1
ATOM 765 O O . ALA A 1 97 ? 10.374 14.046 -4.477 1.00 48.41 97 ALA A O 1
ATOM 766 N N . THR A 1 98 ? 9.492 12.327 -3.351 1.00 45.25 98 THR A N 1
ATOM 767 C CA . THR A 1 98 ? 10.738 11.937 -2.640 1.00 45.25 98 THR A CA 1
ATOM 768 C C . THR A 1 98 ? 11.005 10.426 -2.636 1.00 45.25 98 THR A C 1
ATOM 770 O O . THR A 1 98 ? 12.075 9.989 -2.230 1.00 45.25 98 THR A O 1
ATOM 773 N N . VAL A 1 99 ? 10.039 9.637 -3.100 1.00 42.47 99 VAL A N 1
ATOM 774 C CA . VAL A 1 99 ? 10.040 8.178 -3.301 1.00 42.47 99 VAL A CA 1
ATOM 775 C C . VAL A 1 99 ? 9.014 7.893 -4.398 1.00 42.47 99 VAL A C 1
ATOM 777 O O . VAL A 1 99 ? 8.117 8.704 -4.581 1.00 42.47 99 VAL A O 1
ATOM 780 N N . HIS A 1 100 ? 9.052 6.759 -5.090 1.00 32.06 100 HIS A N 1
ATOM 781 C CA . HIS A 1 100 ? 7.958 6.357 -5.986 1.00 32.06 100 HIS A CA 1
ATOM 782 C C . HIS A 1 100 ? 6.855 5.603 -5.197 1.00 32.06 100 HIS A C 1
ATOM 784 O O . HIS A 1 100 ? 7.003 4.407 -4.979 1.00 32.06 100 HIS A O 1
ATOM 790 N N . THR A 1 101 ? 5.794 6.279 -4.693 1.00 33.22 101 THR A N 1
ATOM 791 C CA . THR A 1 101 ? 4.649 5.668 -3.935 1.00 33.22 101 THR A CA 1
ATOM 792 C C . THR A 1 101 ? 3.274 6.410 -3.933 1.00 33.22 101 THR A C 1
ATOM 794 O O . THR A 1 101 ? 3.208 7.536 -3.434 1.00 33.22 101 THR A O 1
ATOM 797 N N . LEU A 1 102 ? 2.138 5.794 -4.326 1.00 24.73 102 LEU A N 1
ATOM 798 C CA . LEU A 1 102 ? 0.785 6.424 -4.263 1.00 24.73 102 LEU A CA 1
ATOM 799 C C . LEU A 1 102 ? 0.358 6.894 -2.873 1.00 24.73 102 LEU A C 1
ATOM 801 O O . LEU A 1 102 ? 0.502 6.118 -1.944 1.00 24.73 102 LEU A O 1
ATOM 805 N N . SER A 1 103 ? -0.148 8.136 -2.697 1.00 30.14 103 SER A N 1
ATOM 806 C CA . SER A 1 103 ? -0.540 8.616 -1.353 1.00 30.14 103 SER A CA 1
ATOM 807 C C . SER A 1 103 ? -1.535 9.785 -1.244 1.00 30.14 103 SER A C 1
ATOM 809 O O . SER A 1 103 ? -1.186 10.946 -1.471 1.00 30.14 103 SER A O 1
ATOM 811 N N . GLY A 1 104 ? -2.709 9.483 -0.672 1.00 27.20 104 GLY A N 1
ATOM 812 C CA . GLY A 1 104 ? -3.541 10.405 0.114 1.00 27.20 104 GLY A CA 1
ATOM 813 C C . GLY A 1 104 ? -4.984 9.912 0.316 1.00 27.20 104 GLY A C 1
ATOM 814 O O . GLY A 1 104 ? -5.671 9.729 -0.688 1.00 27.20 104 GLY A O 1
ATOM 815 N N . SER A 1 105 ? -5.452 9.771 1.575 1.00 36.09 105 SER A N 1
ATOM 816 C CA . SER A 1 105 ? -6.886 9.870 1.945 1.00 36.09 105 SER A CA 1
ATOM 817 C C . SER A 1 105 ? -7.165 10.161 3.444 1.00 36.09 105 SER A C 1
ATOM 819 O O . SER A 1 105 ? -6.257 10.154 4.276 1.00 36.09 105 SER A O 1
ATOM 821 N N . ILE A 1 106 ? -8.437 10.470 3.751 1.00 42.84 106 ILE A N 1
ATOM 822 C CA . ILE A 1 106 ? -9.052 10.694 5.075 1.00 42.84 106 ILE A CA 1
ATOM 823 C C . ILE A 1 106 ? -10.140 9.630 5.288 1.00 42.84 106 ILE A C 1
ATOM 825 O O . ILE A 1 106 ? -11.013 9.490 4.436 1.00 42.84 106 ILE A O 1
ATOM 829 N N . GLY A 1 107 ? -10.133 8.987 6.462 1.00 46.78 107 GLY A N 1
ATOM 830 C CA . GLY A 1 107 ? -11.200 8.134 6.999 1.00 46.78 107 GLY A CA 1
ATOM 831 C C . GLY A 1 107 ? -12.496 8.880 7.290 1.00 46.78 107 GLY A C 1
ATOM 832 O O . GLY A 1 107 ? -12.567 9.560 8.308 1.00 46.78 107 GLY A O 1
ATOM 833 N N . PHE A 1 108 ? -13.538 8.732 6.472 1.00 47.38 108 PHE A N 1
ATOM 834 C CA . PHE A 1 108 ? -14.899 9.124 6.858 1.00 47.38 108 PHE A CA 1
ATOM 835 C C . PHE A 1 108 ? -15.896 8.028 6.483 1.00 47.38 108 PHE A C 1
ATOM 837 O O . PHE A 1 108 ? -15.805 7.452 5.406 1.00 47.38 108 PHE A O 1
ATOM 844 N N . LEU A 1 109 ? -16.854 7.748 7.367 1.00 52.25 109 LEU A N 1
ATOM 845 C CA . LEU A 1 109 ? -18.029 6.938 7.055 1.00 52.25 109 LEU A CA 1
ATOM 846 C C . LEU A 1 109 ? -19.186 7.916 6.846 1.00 52.25 109 LEU A C 1
ATOM 848 O O . LEU A 1 109 ? -19.653 8.545 7.796 1.00 52.25 109 LEU A O 1
ATOM 852 N N . SER A 1 110 ? -19.590 8.132 5.597 1.00 48.53 110 SER A N 1
ATOM 853 C CA . SER A 1 110 ? -20.672 9.071 5.301 1.00 48.53 110 SER A CA 1
ATOM 854 C C . SER A 1 110 ? -22.034 8.379 5.334 1.00 48.53 110 SER A C 1
ATOM 856 O O . SER A 1 110 ? -22.171 7.223 4.939 1.00 48.53 110 SER A O 1
ATOM 858 N N . TYR A 1 111 ? -23.072 9.118 5.741 1.00 54.66 111 TYR A N 1
ATOM 859 C CA . TYR A 1 111 ? -24.472 8.665 5.712 1.00 54.66 111 TYR A CA 1
ATOM 860 C C . TYR A 1 111 ? -24.950 8.236 4.311 1.00 54.66 111 TYR A C 1
ATOM 862 O O . TYR A 1 111 ? -25.955 7.544 4.188 1.00 54.66 111 TYR A O 1
ATOM 870 N N . ASN A 1 112 ? -24.237 8.633 3.253 1.00 59.91 112 ASN A N 1
ATOM 871 C CA . ASN A 1 112 ? -24.513 8.262 1.864 1.00 59.91 112 ASN A CA 1
ATOM 872 C C . ASN A 1 112 ? -23.765 6.992 1.400 1.00 59.91 112 ASN A C 1
ATOM 874 O O . ASN A 1 112 ? -23.587 6.816 0.198 1.00 59.91 112 ASN A O 1
ATOM 878 N N . GLN A 1 113 ? -23.328 6.133 2.330 1.00 66.38 113 GLN A N 1
ATOM 879 C CA . GLN A 1 113 ? -22.672 4.846 2.052 1.00 66.38 113 GLN A CA 1
ATOM 880 C C . GLN A 1 113 ? -21.312 4.945 1.335 1.00 66.38 113 GLN A C 1
ATOM 882 O O . GLN A 1 113 ? -20.876 3.983 0.718 1.00 66.38 113 GLN A O 1
ATOM 887 N N . THR A 1 114 ? -20.604 6.073 1.436 1.00 72.44 114 THR A N 1
ATOM 888 C CA . THR A 1 114 ? -19.216 6.182 0.948 1.00 72.44 114 THR A CA 1
ATOM 889 C C . THR A 1 114 ? -18.212 6.175 2.084 1.00 72.44 114 THR A C 1
ATOM 891 O O . THR A 1 114 ? -18.485 6.752 3.145 1.00 72.44 114 THR A O 1
ATOM 894 N N . PHE A 1 115 ? -17.030 5.620 1.826 1.00 72.44 115 PHE A N 1
ATOM 895 C CA . PHE A 1 115 ? -15.885 5.723 2.722 1.00 72.44 115 PHE A CA 1
ATOM 896 C C . PHE A 1 115 ? -14.559 5.711 1.967 1.00 72.44 115 PHE A C 1
ATOM 898 O O . PHE A 1 115 ? -14.468 5.225 0.845 1.00 72.44 115 PHE A O 1
ATOM 905 N N . ASP A 1 116 ? -13.516 6.226 2.601 1.00 74.88 116 ASP A N 1
ATOM 906 C CA . ASP A 1 116 ? -12.133 6.127 2.137 1.00 74.88 116 ASP A CA 1
ATOM 907 C C . ASP A 1 116 ? -11.273 5.835 3.362 1.00 74.88 116 ASP A C 1
ATOM 909 O O . ASP A 1 116 ? -11.370 6.551 4.345 1.00 74.88 116 ASP A O 1
ATOM 913 N N . LEU A 1 117 ? -10.520 4.744 3.364 1.00 71.12 117 LEU A N 1
ATOM 914 C CA . LEU A 1 117 ? -9.774 4.232 4.509 1.00 71.12 117 LEU A CA 1
ATOM 915 C C . LEU A 1 117 ? -8.315 4.034 4.101 1.00 71.12 117 LEU A C 1
ATOM 917 O O . LEU A 1 117 ? -8.027 3.513 3.023 1.00 71.12 117 LEU A O 1
ATOM 921 N N . ASN A 1 118 ? -7.390 4.385 4.991 1.00 73.69 118 ASN A N 1
ATOM 922 C CA . ASN A 1 118 ? -5.957 4.142 4.826 1.00 73.69 118 ASN A CA 1
ATOM 923 C C . ASN A 1 118 ? -5.479 3.076 5.807 1.00 73.69 118 ASN A C 1
ATOM 925 O O . ASN A 1 118 ? -6.030 2.941 6.901 1.00 73.69 118 ASN A O 1
ATOM 929 N N . ILE A 1 119 ? -4.424 2.351 5.434 1.00 71.25 119 ILE A N 1
ATOM 930 C CA . ILE A 1 119 ? -3.744 1.454 6.371 1.00 71.25 119 ILE A CA 1
ATOM 931 C C . ILE A 1 119 ? -3.015 2.319 7.401 1.00 71.25 119 ILE A C 1
ATOM 933 O O . ILE A 1 119 ? -2.361 3.295 7.038 1.00 71.25 119 ILE A O 1
ATOM 937 N N . VAL A 1 120 ? -3.106 1.978 8.685 1.00 64.75 120 VAL A N 1
ATOM 938 C CA . VAL A 1 120 ? -2.419 2.716 9.755 1.00 64.75 120 VAL A CA 1
ATOM 939 C C . VAL A 1 120 ? -0.950 2.283 9.819 1.00 64.75 120 VAL A C 1
ATOM 941 O O . VAL A 1 120 ? -0.574 1.397 10.577 1.00 64.75 120 VAL A O 1
ATOM 944 N N . ILE A 1 121 ? -0.117 2.913 8.991 1.00 70.19 121 ILE A N 1
ATOM 945 C CA . ILE A 1 121 ? 1.349 2.774 8.963 1.00 70.19 121 ILE A CA 1
ATOM 946 C C . ILE A 1 121 ? 2.004 4.154 9.046 1.00 70.19 121 ILE A C 1
ATOM 948 O O . ILE A 1 121 ? 1.331 5.168 8.848 1.00 70.19 121 ILE A O 1
ATOM 952 N N . ARG A 1 122 ? 3.301 4.213 9.395 1.00 74.50 122 ARG A N 1
ATOM 953 C CA . ARG A 1 122 ? 4.033 5.478 9.641 1.00 74.50 122 ARG A CA 1
ATOM 954 C C . ARG A 1 122 ? 3.247 6.410 10.575 1.00 74.50 122 ARG A C 1
ATOM 956 O O . ARG A 1 122 ? 2.927 7.551 10.236 1.00 74.50 122 ARG A O 1
ATOM 963 N N . THR A 1 123 ? 2.854 5.858 11.721 1.00 75.31 123 THR A N 1
ATOM 964 C CA . THR A 1 123 ? 1.974 6.512 12.691 1.00 75.31 123 THR A CA 1
ATOM 965 C C . THR A 1 123 ? 2.698 6.689 14.015 1.00 75.31 123 THR A C 1
ATOM 967 O O . THR A 1 123 ? 3.287 5.740 14.528 1.00 75.31 123 THR A O 1
ATOM 970 N N . ILE A 1 124 ? 2.635 7.905 14.552 1.00 82.06 124 ILE A N 1
ATOM 971 C CA . ILE A 1 124 ? 3.040 8.227 15.917 1.00 82.06 124 ILE A CA 1
ATOM 972 C C . ILE A 1 124 ? 1.765 8.295 16.754 1.00 82.06 124 ILE A C 1
ATOM 974 O O . ILE A 1 124 ? 0.840 9.043 16.421 1.00 82.06 124 ILE A O 1
ATOM 978 N N . VAL A 1 125 ? 1.727 7.523 17.836 1.00 82.25 125 VAL A N 1
ATOM 979 C CA . VAL A 1 125 ? 0.669 7.585 18.847 1.00 82.25 125 VAL A CA 1
ATOM 980 C C . VAL A 1 125 ? 1.259 8.193 20.109 1.00 82.25 125 VAL A C 1
ATOM 982 O O . VAL A 1 125 ? 2.217 7.658 20.660 1.00 82.25 125 VAL A O 1
ATOM 985 N N . ILE A 1 126 ? 0.694 9.315 20.545 1.00 83.94 126 ILE A N 1
ATOM 986 C CA . ILE A 1 126 ? 1.048 9.995 21.789 1.00 83.94 126 ILE A CA 1
ATOM 987 C C . ILE A 1 126 ? -0.074 9.727 22.786 1.00 83.94 126 ILE A C 1
ATOM 989 O O . ILE A 1 126 ? -1.201 10.157 22.548 1.00 83.94 126 ILE A O 1
ATOM 993 N N . HIS A 1 127 ? 0.220 9.033 23.879 1.00 83.75 127 HIS A N 1
ATOM 994 C CA . HIS A 1 127 ? -0.738 8.708 24.932 1.00 83.75 127 HIS A 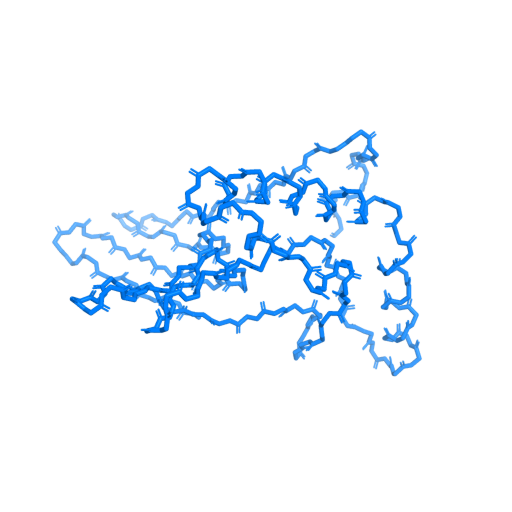CA 1
ATOM 995 C C . HIS A 1 127 ? -0.111 9.009 26.292 1.00 83.75 127 HIS A C 1
ATOM 997 O O . HIS A 1 127 ? 1.003 8.570 26.557 1.00 83.75 127 HIS A O 1
ATOM 1003 N N . GLU A 1 128 ? -0.790 9.798 27.128 1.00 85.50 128 GLU A N 1
ATOM 1004 C CA . GLU A 1 128 ? -0.305 10.177 28.472 1.00 85.50 128 GLU A CA 1
ATOM 1005 C C . GLU A 1 128 ? 1.107 10.808 28.488 1.00 85.50 128 GLU A C 1
ATOM 1007 O O . GLU A 1 128 ? 1.831 10.750 29.477 1.00 85.50 128 GLU A O 1
ATOM 1012 N N . GLY A 1 129 ? 1.497 11.464 27.390 1.00 82.38 129 GLY A N 1
ATOM 1013 C CA . GLY A 1 129 ? 2.819 12.083 27.237 1.00 82.38 129 GLY A CA 1
ATOM 1014 C C . GLY A 1 129 ? 3.913 11.141 26.722 1.00 82.38 129 GLY A C 1
ATOM 1015 O O . GLY A 1 129 ? 5.013 11.609 26.433 1.00 82.38 129 GLY A O 1
ATOM 1016 N N . GLU A 1 130 ? 3.616 9.856 26.529 1.00 85.44 130 GLU A N 1
ATOM 1017 C CA . GLU A 1 130 ? 4.518 8.891 25.902 1.00 85.44 130 GLU A CA 1
ATOM 1018 C C . GLU A 1 130 ? 4.230 8.767 24.405 1.00 85.44 130 GLU A C 1
ATOM 1020 O O . GLU A 1 130 ? 3.077 8.675 23.982 1.00 85.44 130 GLU A O 1
ATOM 1025 N N . ALA A 1 131 ? 5.284 8.762 23.587 1.00 85.50 131 ALA A N 1
ATOM 1026 C CA . ALA A 1 131 ? 5.183 8.582 22.143 1.00 85.50 131 ALA A CA 1
ATOM 1027 C C . ALA A 1 131 ? 5.606 7.162 21.746 1.00 85.50 131 ALA A C 1
ATOM 1029 O O . ALA A 1 131 ? 6.677 6.695 22.132 1.00 85.50 131 ALA A O 1
ATOM 1030 N N . SER A 1 132 ? 4.794 6.503 20.922 1.00 81.25 132 SER A N 1
ATOM 1031 C CA . SER A 1 132 ? 5.079 5.181 20.360 1.00 81.25 132 SER A CA 1
ATOM 1032 C C . SER A 1 132 ? 4.972 5.188 18.835 1.00 81.25 132 SER A C 1
ATOM 1034 O O . SER A 1 132 ? 4.151 5.901 18.249 1.00 81.25 132 SER A O 1
ATOM 1036 N N . VAL A 1 133 ? 5.828 4.392 18.190 1.00 83.12 133 VAL A N 1
ATOM 1037 C CA . VAL A 1 133 ? 5.853 4.195 16.736 1.00 83.12 133 VAL A CA 1
ATOM 1038 C C . VAL A 1 133 ? 5.902 2.702 16.456 1.00 83.12 133 VAL A C 1
ATOM 1040 O O . VAL A 1 133 ? 6.822 2.013 16.889 1.00 83.12 133 VAL A O 1
ATOM 1043 N N . GLY A 1 134 ? 4.906 2.205 15.727 1.00 69.31 134 GLY A N 1
ATOM 1044 C CA . GLY A 1 134 ? 4.889 0.829 15.241 1.00 69.31 134 GLY A CA 1
ATOM 1045 C C . GLY A 1 134 ? 5.611 0.716 13.901 1.00 69.31 134 GLY A C 1
ATOM 1046 O O . GLY A 1 134 ? 5.299 1.452 12.963 1.00 69.31 134 GLY A O 1
ATOM 1047 N N . ALA A 1 135 ? 6.541 -0.230 13.799 1.00 74.50 135 ALA A N 1
ATOM 1048 C CA . ALA A 1 135 ? 7.167 -0.633 12.546 1.00 74.50 135 ALA A CA 1
ATOM 1049 C C . ALA A 1 135 ? 7.156 -2.164 12.445 1.00 74.50 135 ALA A C 1
ATOM 1051 O O . ALA A 1 135 ? 7.375 -2.861 13.433 1.00 74.50 135 ALA A O 1
ATOM 1052 N N . GLY A 1 136 ? 6.878 -2.687 11.254 1.00 63.94 136 GLY A N 1
ATOM 1053 C CA . GLY A 1 136 ? 6.826 -4.120 10.982 1.00 63.94 136 GLY A CA 1
ATOM 1054 C C . GLY A 1 136 ? 6.917 -4.385 9.483 1.00 63.94 136 GLY A C 1
ATOM 1055 O O . GLY A 1 136 ? 6.679 -3.484 8.677 1.00 63.94 136 GLY A O 1
ATOM 1056 N N . ARG A 1 137 ? 7.277 -5.614 9.105 1.00 62.88 137 ARG A N 1
ATOM 1057 C CA . ARG A 1 137 ? 7.426 -6.038 7.705 1.00 62.88 137 ARG A CA 1
ATOM 1058 C C . ARG A 1 137 ? 6.873 -7.439 7.485 1.00 62.88 137 ARG A C 1
ATOM 1060 O O . ARG A 1 137 ? 6.758 -8.224 8.423 1.00 62.88 137 ARG A O 1
ATOM 1067 N N . ALA A 1 138 ? 6.523 -7.728 6.237 1.00 64.62 138 ALA A N 1
ATOM 1068 C CA . ALA A 1 138 ? 6.156 -9.073 5.821 1.00 64.62 138 ALA A CA 1
ATOM 1069 C C . ALA A 1 138 ? 7.429 -9.907 5.614 1.00 64.62 138 ALA A C 1
ATOM 1071 O O . ALA A 1 138 ? 8.436 -9.382 5.146 1.00 64.62 138 ALA A O 1
ATOM 1072 N N . ILE A 1 139 ? 7.373 -11.193 5.961 1.00 70.31 139 ILE A N 1
ATOM 1073 C CA . ILE A 1 139 ? 8.448 -12.157 5.704 1.00 70.31 139 ILE A CA 1
ATOM 1074 C C . ILE A 1 139 ? 7.952 -13.098 4.608 1.00 70.31 139 ILE A C 1
ATOM 1076 O O . ILE A 1 139 ? 6.893 -13.710 4.748 1.00 70.31 139 ILE A O 1
ATOM 1080 N N . VAL A 1 140 ? 8.714 -13.204 3.521 1.00 73.12 140 VAL A N 1
ATOM 1081 C CA . VAL A 1 140 ? 8.456 -14.129 2.407 1.00 73.12 140 VAL A CA 1
ATOM 1082 C C . VAL A 1 140 ? 9.586 -15.144 2.279 1.00 73.12 140 VAL A C 1
ATOM 1084 O O . VAL A 1 140 ? 10.662 -14.949 2.827 1.00 73.12 140 VAL A O 1
ATOM 1087 N N . ALA A 1 141 ? 9.378 -16.230 1.533 1.00 73.75 141 ALA A N 1
ATOM 1088 C CA . ALA A 1 141 ? 10.404 -17.265 1.351 1.00 73.75 141 ALA A CA 1
ATOM 1089 C C . ALA A 1 141 ? 11.714 -16.738 0.724 1.00 73.75 141 ALA A C 1
ATOM 1091 O O . ALA A 1 141 ? 12.774 -17.312 0.947 1.00 73.75 141 ALA A O 1
ATOM 1092 N N . LEU A 1 142 ? 11.638 -15.638 -0.035 1.00 75.81 142 LEU A N 1
ATOM 1093 C CA . LEU A 1 142 ? 12.778 -14.948 -0.653 1.00 75.81 142 LEU A CA 1
ATOM 1094 C C . LEU A 1 142 ? 13.414 -13.881 0.263 1.00 75.81 142 LEU A C 1
ATOM 1096 O O . LEU A 1 142 ? 14.248 -13.097 -0.186 1.00 75.81 142 LEU A O 1
ATOM 1100 N N . TRP A 1 143 ? 12.992 -13.800 1.528 1.00 73.94 143 TRP A N 1
ATOM 1101 C CA . TRP A 1 143 ? 13.504 -12.835 2.499 1.00 73.94 143 TRP A CA 1
ATOM 1102 C C . TRP A 1 143 ? 14.931 -13.184 2.942 1.00 73.94 143 TRP A C 1
ATOM 1104 O O . TRP A 1 143 ? 15.271 -14.354 3.125 1.00 73.94 143 TRP A O 1
ATOM 1114 N N . LYS A 1 144 ? 15.747 -12.145 3.142 1.00 74.69 144 LYS A N 1
ATOM 1115 C CA . LYS A 1 144 ? 17.127 -12.228 3.622 1.00 74.69 144 LYS A CA 1
ATOM 1116 C C . LYS A 1 144 ? 17.315 -11.282 4.819 1.00 74.69 144 LYS A C 1
ATOM 1118 O O . LYS A 1 144 ? 16.940 -10.115 4.693 1.00 74.69 144 LYS A O 1
ATOM 1123 N N . PRO A 1 145 ? 17.875 -11.748 5.952 1.00 70.38 145 PRO A N 1
ATOM 1124 C CA . PRO A 1 145 ? 18.106 -10.916 7.138 1.00 70.38 145 PRO A CA 1
ATOM 1125 C C . PRO A 1 145 ? 19.045 -9.727 6.896 1.00 70.38 145 PRO A C 1
ATOM 1127 O O . PRO A 1 145 ? 18.905 -8.686 7.528 1.00 70.38 145 PRO A O 1
ATOM 1130 N N . GLU A 1 146 ? 20.022 -9.889 6.006 1.00 72.75 146 GLU A N 1
ATOM 1131 C CA . GLU A 1 146 ? 21.036 -8.879 5.696 1.00 72.75 146 GLU A CA 1
ATOM 1132 C C . GLU A 1 146 ? 20.486 -7.622 5.001 1.00 72.75 146 GLU A C 1
ATOM 1134 O O . GLU A 1 146 ? 21.096 -6.566 5.123 1.00 72.75 146 GLU A O 1
ATOM 1139 N N . ASP A 1 147 ? 19.312 -7.693 4.365 1.00 67.50 147 ASP A N 1
ATOM 1140 C CA . ASP A 1 147 ? 18.673 -6.556 3.682 1.00 67.50 147 ASP A CA 1
ATOM 1141 C C . ASP A 1 147 ? 17.955 -5.586 4.664 1.00 67.50 147 ASP A C 1
ATOM 1143 O O . ASP A 1 147 ? 17.225 -4.696 4.231 1.00 67.50 147 ASP A O 1
ATOM 1147 N N . GLU A 1 148 ? 18.064 -5.786 5.990 1.00 56.12 148 GLU A N 1
ATOM 1148 C CA . GLU A 1 148 ? 17.233 -5.102 7.003 1.00 56.12 148 GLU A CA 1
ATOM 1149 C C . GLU A 1 148 ? 17.862 -3.885 7.706 1.00 56.12 148 GLU A C 1
ATOM 1151 O O . GLU A 1 148 ? 17.145 -3.205 8.448 1.00 56.12 148 GLU A O 1
ATOM 1156 N N . TYR A 1 149 ? 19.163 -3.632 7.529 1.00 48.94 149 TYR A N 1
ATOM 1157 C CA . TYR A 1 149 ? 19.930 -2.685 8.359 1.00 48.94 149 TYR A CA 1
ATOM 1158 C C . TYR A 1 149 ? 20.451 -1.425 7.646 1.00 48.94 149 TYR A C 1
ATOM 1160 O O . TYR A 1 149 ? 21.131 -0.633 8.301 1.00 48.94 149 TYR A O 1
ATOM 1168 N N . ASP A 1 150 ? 20.096 -1.213 6.376 1.00 39.06 150 ASP A N 1
ATOM 1169 C CA . ASP A 1 150 ? 20.464 -0.015 5.600 1.00 39.06 150 ASP A CA 1
ATOM 1170 C C . ASP A 1 150 ? 19.290 0.965 5.415 1.00 39.06 150 ASP A C 1
ATOM 1172 O O . ASP A 1 150 ? 18.153 0.514 5.130 1.00 39.06 150 ASP A O 1
#

Foldseek 3Di:
DDWDDDPVQQKIKDFFFQAWAWWQDLVRDIDGDDDFFWDWADPDPVRRVVRQVCRLPDPVRLVVQVVVLVVVLVVCCVVDDHPPRDDPDGSDFACDDGIGTHGDDDADCDPSRTGIGGDRAPMWMAGPNDIDHDDDDDDDPPDDPVVPPD

Sequence (150 aa):
MLWLNFFKENLSICCSSPERFLRLDRSGVLEAKPIKGTIACGSTSVEDEQLKLQLQHSEKDQAENLMIVDLLRNDLGRVCEPGSVHVPRLMEVESYATVHTLSGSIGFLSYNQTFDLNIVIRTIVIHEGEASVGAGRAIVALWKPEDEYD